Protein AF-A0A520JF96-F1 (afdb_monomer)

Solvent-accessible surface area (backbon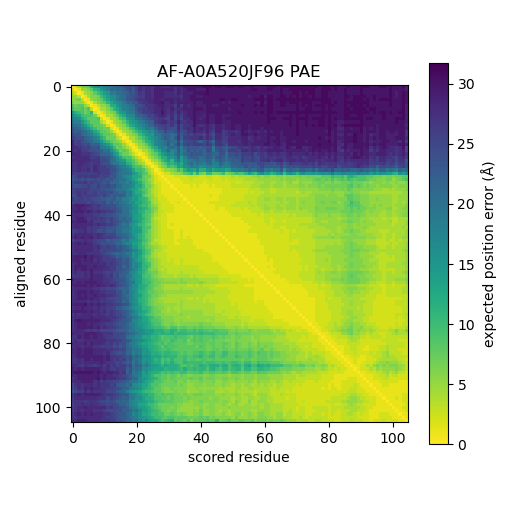e atoms only — not comparable to full-atom values): 6990 Å² total; per-residue (Å²): 138,85,87,81,85,83,88,81,87,82,86,78,85,79,83,80,76,82,78,79,75,77,78,74,80,76,77,78,67,94,60,60,64,54,73,41,80,84,34,68,70,28,50,54,52,50,52,54,50,50,53,54,52,49,54,62,51,62,69,37,90,60,37,69,59,54,52,50,54,50,49,59,59,63,42,37,88,84,62,80,85,59,76,72,46,74,61,89,95,44,76,41,40,78,46,56,33,78,85,36,73,90,44,43,118

Sequence (105 aa):
MQRRLPFLALLALSTTTLAQTPAAPSAADPNAYLEDIHGARALDTVKRWNTRSLAALEAKPGYARYRQRALDLLQADRQIATPDQILGDQVLN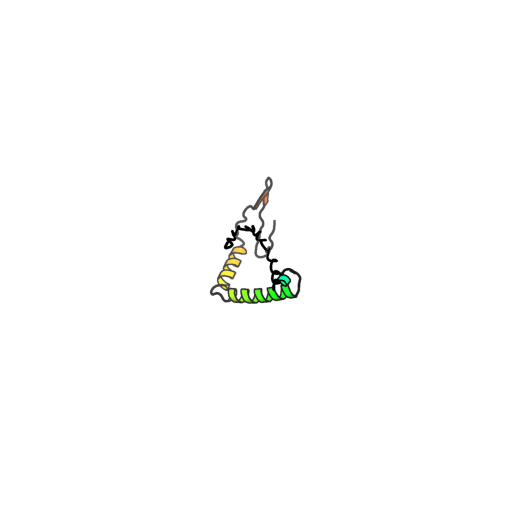LWQDKTNVRGLW

pLDDT: mean 86.21, std 17.57, range [38.19, 98.75]

Secondary structure (DSSP, 8-state):
----PPP-------------PPPPPPPP-TTGGGS-TT-HHHHHHHHHHHHHHHHHHHTSTTHHHHHHHHHHHHT-TT------EEETTEEE--B--SS-TT-B-

Mean predict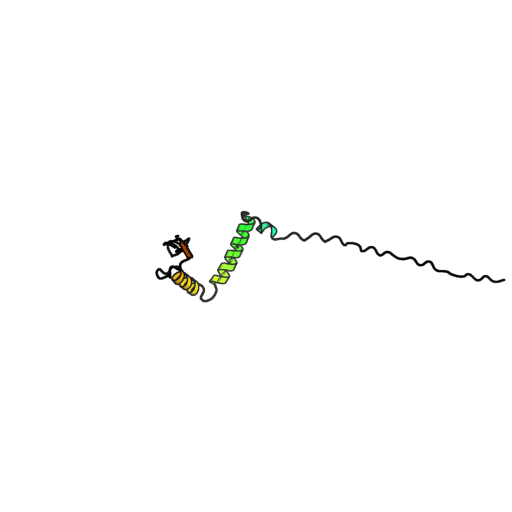ed aligned error: 12.58 Å

Radius of gyration: 36.56 Å; Cα contacts (8 Å, |Δi|>4): 53; chains: 1; bounding box: 122×44×44 Å

Foldseek 3Di:
DDDDDDDDDDDDDDDDDPDDDPDDPPDPDPCPVLVPVVDPVNVVVVVVVCVVVVVVQCPDPCSVVVVVVVLCVQADPPDDQDFPDDDPPDTDGFDDHPVRPVTDD

Structure (mmCIF, N/CA/C/O backbone):
data_AF-A0A520JF96-F1
#
_entry.id   AF-A0A520JF96-F1
#
loop_
_atom_site.group_PDB
_atom_site.id
_atom_site.type_symbol
_atom_site.label_atom_id
_atom_site.label_alt_id
_atom_site.label_comp_id
_atom_site.label_asym_id
_atom_site.label_entity_id
_atom_site.label_seq_id
_atom_site.pdbx_PDB_ins_code
_atom_site.Cartn_x
_atom_site.Cartn_y
_atom_site.Cartn_z
_atom_site.occupancy
_atom_site.B_iso_or_equiv
_atom_site.auth_seq_id
_atom_site.auth_comp_id
_atom_site.auth_asym_id
_atom_site.auth_atom_id
_atom_site.pdbx_PDB_model_num
ATOM 1 N N . MET A 1 1 ? 104.076 6.052 -12.189 1.00 38.19 1 MET A N 1
ATOM 2 C CA . MET A 1 1 ? 103.137 6.614 -11.191 1.00 38.19 1 MET A CA 1
ATOM 3 C C . MET A 1 1 ? 101.720 6.250 -11.615 1.00 38.19 1 MET A C 1
ATOM 5 O O . MET A 1 1 ? 101.277 6.716 -12.656 1.00 38.19 1 MET A O 1
ATOM 9 N N . GLN A 1 2 ? 101.064 5.329 -10.900 1.00 40.53 2 GLN A N 1
ATOM 10 C CA . GLN A 1 2 ? 99.731 4.823 -11.251 1.00 40.53 2 GLN A CA 1
ATOM 11 C C . GLN A 1 2 ? 98.614 5.672 -10.622 1.00 40.53 2 GLN A C 1
ATOM 13 O O . GLN A 1 2 ? 98.679 6.027 -9.447 1.00 40.53 2 GLN A O 1
ATOM 18 N N . ARG A 1 3 ? 97.603 5.989 -11.442 1.00 46.62 3 ARG A N 1
ATOM 19 C CA . ARG A 1 3 ? 96.380 6.742 -11.115 1.00 46.62 3 ARG A CA 1
ATOM 20 C C . ARG A 1 3 ? 95.556 6.041 -10.030 1.00 46.62 3 ARG A C 1
ATOM 22 O O . ARG A 1 3 ? 95.295 4.847 -10.137 1.00 46.62 3 ARG A O 1
ATOM 29 N N . ARG A 1 4 ? 95.036 6.812 -9.071 1.00 50.47 4 ARG A N 1
ATOM 30 C CA . ARG A 1 4 ? 93.859 6.445 -8.269 1.00 50.47 4 ARG A CA 1
ATOM 31 C C . ARG A 1 4 ? 92.765 7.494 -8.485 1.00 50.47 4 ARG A C 1
ATOM 33 O O . ARG A 1 4 ? 93.012 8.675 -8.273 1.00 50.47 4 ARG A O 1
ATOM 40 N N . LEU A 1 5 ? 91.591 7.060 -8.945 1.00 47.94 5 LEU A N 1
ATOM 41 C CA . LEU A 1 5 ? 90.356 7.852 -8.952 1.00 47.94 5 LEU A CA 1
ATOM 42 C C . LEU A 1 5 ? 89.674 7.720 -7.581 1.00 47.94 5 LEU A C 1
ATOM 44 O O . LEU A 1 5 ? 89.530 6.587 -7.118 1.00 47.94 5 LEU A O 1
ATOM 48 N N . PRO A 1 6 ? 89.161 8.806 -6.977 1.00 54.84 6 PRO A N 1
ATOM 49 C CA . PRO A 1 6 ? 88.103 8.712 -5.990 1.00 54.84 6 PRO A CA 1
ATOM 50 C C . PRO A 1 6 ? 86.740 8.958 -6.6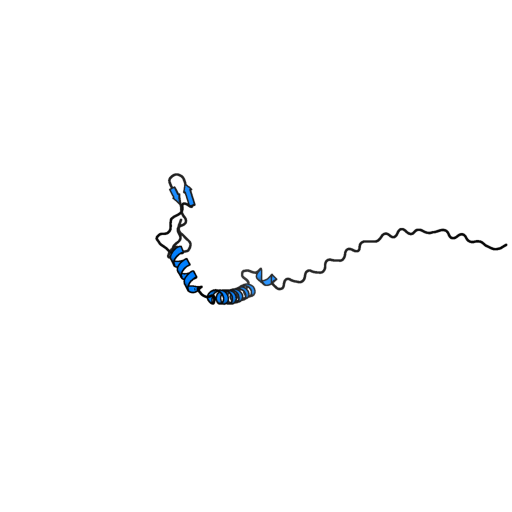52 1.00 54.84 6 PRO A C 1
ATOM 52 O O . PRO A 1 6 ? 86.493 9.982 -7.285 1.00 54.84 6 PRO A O 1
ATOM 55 N N . PHE A 1 7 ? 85.863 7.975 -6.493 1.00 50.94 7 PHE A N 1
ATOM 56 C CA . PHE A 1 7 ? 84.425 8.067 -6.712 1.00 50.94 7 PHE A CA 1
ATOM 57 C C . PHE A 1 7 ? 83.825 8.901 -5.567 1.00 50.94 7 PHE A C 1
ATOM 59 O O . PHE A 1 7 ? 84.114 8.607 -4.406 1.00 50.94 7 PHE A O 1
ATOM 66 N N . LEU A 1 8 ? 82.990 9.904 -5.850 1.00 50.53 8 LEU A N 1
ATOM 67 C CA . LEU A 1 8 ? 82.165 10.540 -4.818 1.00 50.53 8 LEU A CA 1
ATOM 68 C C . LEU A 1 8 ? 80.780 10.903 -5.360 1.00 50.53 8 LEU A C 1
ATOM 70 O O . LEU A 1 8 ? 80.626 11.375 -6.483 1.00 50.53 8 LEU A O 1
ATOM 74 N N . ALA A 1 9 ? 79.796 10.549 -4.538 1.00 49.41 9 ALA A N 1
ATOM 75 C CA . ALA A 1 9 ? 78.399 10.290 -4.836 1.00 49.41 9 ALA A CA 1
ATOM 76 C C . ALA A 1 9 ? 77.576 11.529 -5.222 1.00 49.41 9 ALA A C 1
ATOM 78 O O . ALA A 1 9 ? 77.707 12.588 -4.614 1.00 49.41 9 ALA A O 1
ATOM 79 N N . LEU A 1 10 ? 76.638 11.336 -6.154 1.00 45.62 10 LEU A N 1
ATOM 80 C CA . LEU A 1 10 ? 75.519 12.241 -6.399 1.00 45.62 10 LEU A CA 1
ATOM 81 C C . LEU A 1 10 ? 74.253 11.590 -5.813 1.00 45.62 10 LEU A C 1
ATOM 83 O O . LEU A 1 10 ? 73.769 10.588 -6.338 1.00 45.62 10 LEU A O 1
ATOM 87 N N . LEU A 1 11 ? 73.748 12.116 -4.694 1.00 52.28 11 LEU A N 1
ATOM 88 C CA . LEU A 1 11 ? 72.503 11.663 -4.070 1.00 52.28 11 LEU A CA 1
ATOM 89 C C . LEU A 1 11 ? 71.333 12.438 -4.702 1.00 52.28 11 LEU A C 1
ATOM 91 O O . LEU A 1 11 ? 71.095 13.594 -4.362 1.00 52.28 11 LEU A O 1
ATOM 95 N N . ALA A 1 12 ? 70.629 11.827 -5.656 1.00 50.81 12 ALA A N 1
ATOM 96 C CA . ALA A 1 12 ? 69.434 12.413 -6.262 1.00 50.81 12 ALA A CA 1
ATOM 97 C C . ALA A 1 12 ? 68.192 12.089 -5.411 1.00 50.81 12 ALA A C 1
ATOM 99 O O . ALA A 1 12 ? 67.722 10.951 -5.377 1.00 50.81 12 ALA A O 1
ATOM 100 N N . LEU A 1 13 ? 67.662 13.103 -4.721 1.00 54.47 13 LEU A N 1
ATOM 101 C CA . LEU A 1 13 ? 66.360 13.064 -4.052 1.00 54.47 13 LEU A CA 1
ATOM 102 C C . LEU A 1 13 ? 65.263 12.914 -5.119 1.00 54.47 13 LEU A C 1
ATOM 104 O O . LEU A 1 13 ? 65.007 13.838 -5.887 1.00 54.47 13 LEU A O 1
ATOM 108 N N . SER A 1 14 ? 64.635 11.742 -5.188 1.00 56.03 14 SER A N 1
ATOM 109 C CA . SER A 1 14 ? 63.521 11.489 -6.106 1.00 56.03 14 SER A CA 1
ATOM 110 C C . SER A 1 14 ? 62.215 11.954 -5.464 1.00 56.03 14 SER A C 1
ATOM 112 O O . SER A 1 14 ? 61.741 11.359 -4.500 1.00 56.03 14 SER A O 1
ATOM 114 N N . THR A 1 15 ? 61.637 13.034 -5.983 1.00 58.09 15 THR A N 1
ATOM 115 C CA . THR A 1 15 ? 60.273 13.473 -5.680 1.00 58.09 15 THR A CA 1
ATOM 116 C C . THR A 1 15 ? 59.281 12.574 -6.415 1.00 58.09 15 THR A C 1
ATOM 118 O O . THR A 1 15 ? 59.043 12.730 -7.610 1.00 58.09 15 THR A O 1
ATOM 121 N N . THR A 1 16 ? 58.693 11.606 -5.714 1.00 63.38 16 THR A N 1
ATOM 122 C CA . THR A 1 16 ? 57.630 10.768 -6.281 1.00 63.38 16 THR A CA 1
ATOM 123 C C . THR A 1 16 ? 56.340 11.582 -6.365 1.00 63.38 16 THR A C 1
ATOM 125 O O . THR A 1 16 ? 55.711 11.880 -5.351 1.00 63.38 16 THR A O 1
ATOM 128 N N . THR A 1 17 ? 55.938 11.968 -7.573 1.00 62.25 17 THR A N 1
ATOM 129 C CA . THR A 1 17 ? 54.617 12.542 -7.831 1.00 62.25 17 THR A CA 1
ATOM 130 C C . THR A 1 17 ? 53.557 11.454 -7.643 1.00 62.25 17 THR A C 1
ATOM 132 O O . THR A 1 17 ? 53.544 10.445 -8.346 1.00 62.25 17 THR A O 1
ATOM 135 N N . LEU A 1 18 ? 52.654 11.634 -6.676 1.00 61.91 18 LEU A N 1
ATOM 136 C CA . LEU A 1 18 ? 51.435 10.831 -6.584 1.00 61.91 18 LEU A CA 1
ATOM 137 C C . LEU A 1 18 ? 50.555 11.177 -7.789 1.00 61.91 18 LEU A C 1
ATOM 139 O O . LEU A 1 18 ? 49.921 12.230 -7.827 1.00 61.91 18 LEU A O 1
ATOM 143 N N . ALA A 1 19 ? 50.549 10.305 -8.794 1.00 65.88 19 ALA A N 1
ATOM 144 C CA . ALA A 1 19 ? 49.615 10.391 -9.904 1.00 65.88 19 ALA A CA 1
ATOM 145 C C . ALA A 1 19 ? 48.186 10.217 -9.366 1.00 65.88 19 ALA A C 1
ATOM 147 O O . ALA A 1 19 ? 47.817 9.140 -8.896 1.00 65.88 19 ALA A O 1
ATOM 148 N N . GLN A 1 20 ? 47.377 11.277 -9.424 1.00 67.81 20 GLN A N 1
ATOM 149 C CA . GLN A 1 20 ? 45.937 11.173 -9.206 1.00 67.81 20 GLN A CA 1
ATOM 150 C C . GLN A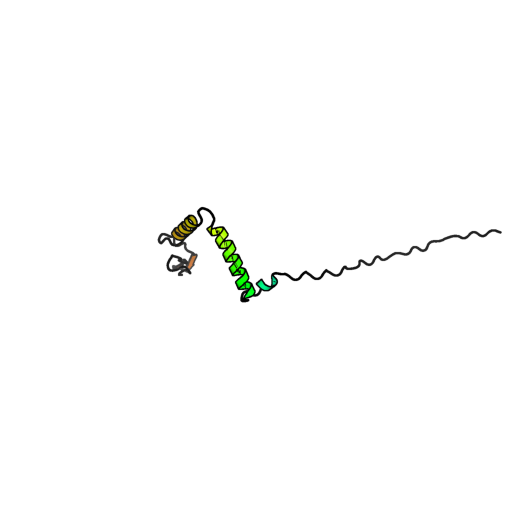 1 20 ? 45.344 10.375 -10.366 1.00 67.81 20 GLN A C 1
ATOM 152 O O . GLN A 1 20 ? 45.313 10.837 -11.506 1.00 67.81 20 GLN A O 1
ATOM 157 N N . THR A 1 21 ? 44.913 9.148 -10.086 1.00 68.75 21 THR A N 1
ATOM 158 C CA . THR A 1 21 ? 44.182 8.339 -11.059 1.00 68.75 21 THR A CA 1
ATOM 159 C C . THR A 1 21 ? 42.861 9.053 -11.365 1.00 68.75 21 THR A C 1
ATOM 161 O O . THR A 1 21 ? 42.129 9.361 -10.420 1.00 68.75 21 THR A O 1
ATOM 164 N N . PRO A 1 22 ? 42.536 9.355 -12.636 1.00 68.62 22 PRO A N 1
ATOM 165 C CA . PRO A 1 22 ? 41.234 9.915 -12.966 1.00 68.62 22 PRO A CA 1
ATOM 166 C C . PRO A 1 22 ? 40.158 8.929 -12.507 1.00 68.62 22 PRO A C 1
ATOM 168 O O . PRO A 1 22 ? 40.256 7.729 -12.773 1.00 68.62 22 PRO A O 1
ATOM 171 N N . ALA A 1 23 ? 39.155 9.427 -11.782 1.00 69.06 23 ALA A N 1
ATOM 172 C CA . ALA A 1 23 ? 38.006 8.620 -11.402 1.00 69.06 23 ALA A CA 1
ATOM 173 C C . ALA A 1 23 ? 37.384 8.037 -12.678 1.00 69.06 23 ALA A C 1
ATOM 175 O O . ALA A 1 23 ? 37.109 8.772 -13.630 1.00 69.06 23 ALA A O 1
ATOM 176 N N . ALA A 1 24 ? 37.209 6.715 -12.717 1.00 67.88 24 ALA A N 1
ATOM 177 C CA . ALA A 1 24 ? 36.532 6.062 -13.828 1.00 67.88 24 ALA A CA 1
ATOM 178 C C . ALA A 1 24 ? 35.137 6.694 -14.007 1.00 67.88 24 ALA A C 1
ATOM 180 O O . ALA A 1 24 ? 34.481 6.973 -12.997 1.00 67.88 24 ALA A O 1
ATOM 181 N N . PRO A 1 25 ? 34.671 6.934 -15.248 1.00 68.88 25 PRO A N 1
ATOM 182 C CA . PRO A 1 25 ? 33.317 7.426 -15.465 1.00 68.88 25 PRO A CA 1
ATOM 183 C C . PRO A 1 25 ? 32.341 6.461 -14.789 1.00 68.88 25 PRO A C 1
ATOM 185 O O . PRO A 1 25 ? 32.432 5.248 -14.994 1.00 68.88 25 PRO A O 1
ATOM 188 N N . SER A 1 26 ? 31.439 6.979 -13.947 1.00 73.81 26 SER A N 1
ATOM 189 C CA . SER A 1 26 ? 30.426 6.131 -13.322 1.00 73.81 26 SER A CA 1
ATOM 190 C C . SER A 1 26 ? 29.621 5.464 -14.431 1.00 73.81 26 SER A C 1
ATOM 192 O O . SER A 1 26 ? 29.126 6.153 -15.327 1.00 73.81 26 SER A O 1
ATOM 194 N N . ALA A 1 27 ? 29.504 4.136 -14.393 1.00 81.56 27 ALA A N 1
ATOM 195 C CA . ALA A 1 27 ? 28.633 3.421 -15.314 1.00 81.56 27 ALA A CA 1
ATOM 196 C C . ALA A 1 27 ? 27.234 4.058 -15.281 1.00 81.56 27 ALA A C 1
ATOM 198 O O . ALA A 1 27 ? 26.726 4.371 -14.203 1.00 81.56 27 ALA A O 1
ATOM 199 N N . ALA A 1 28 ? 26.641 4.289 -16.454 1.00 87.12 28 ALA A N 1
ATOM 200 C CA . ALA A 1 28 ? 25.300 4.855 -16.538 1.00 87.12 28 ALA A CA 1
ATOM 201 C C . ALA A 1 28 ? 24.313 3.952 -15.782 1.00 87.12 28 ALA A C 1
ATOM 203 O O . ALA A 1 28 ? 24.329 2.736 -15.985 1.00 87.12 28 ALA A O 1
ATOM 204 N N . ASP A 1 29 ? 23.469 4.535 -14.925 1.00 93.19 29 ASP A N 1
ATOM 205 C CA . ASP A 1 29 ? 22.454 3.770 -14.203 1.00 93.19 29 ASP A CA 1
ATOM 206 C C . ASP A 1 29 ? 21.450 3.177 -15.210 1.00 93.19 29 ASP A C 1
ATOM 208 O O . ASP A 1 29 ? 20.716 3.927 -15.865 1.00 93.19 29 ASP A O 1
ATOM 212 N N . PRO A 1 30 ? 21.371 1.838 -15.345 1.00 93.62 30 PRO A N 1
ATOM 213 C CA . PRO A 1 30 ? 20.426 1.199 -16.258 1.00 93.62 30 PRO A CA 1
ATOM 214 C C . PRO A 1 30 ? 18.954 1.499 -15.920 1.00 93.62 30 PRO A C 1
ATOM 216 O O . PRO A 1 30 ? 18.075 1.267 -16.757 1.00 93.62 30 PRO A O 1
ATOM 219 N N . ASN A 1 31 ? 18.673 2.008 -14.716 1.00 95.75 31 ASN A N 1
ATOM 220 C CA . ASN A 1 31 ? 17.339 2.299 -14.209 1.00 95.75 31 ASN A CA 1
ATOM 221 C C . ASN A 1 31 ? 17.003 3.792 -14.120 1.00 95.75 31 ASN A C 1
ATOM 223 O O . ASN A 1 31 ? 15.890 4.099 -13.699 1.00 95.75 31 ASN A O 1
ATOM 227 N N . ALA A 1 32 ? 17.865 4.701 -14.594 1.00 97.00 32 ALA A N 1
ATOM 228 C CA . ALA A 1 32 ? 17.614 6.150 -14.548 1.00 97.00 32 ALA A CA 1
ATOM 229 C C . ALA A 1 32 ? 16.255 6.558 -15.161 1.00 97.00 32 ALA A C 1
ATOM 231 O O . ALA A 1 32 ? 15.626 7.523 -14.744 1.00 97.00 32 ALA A O 1
ATOM 232 N N . TYR A 1 33 ? 15.733 5.778 -16.118 1.00 96.50 33 TYR A N 1
ATOM 233 C CA . TYR A 1 33 ? 14.413 6.013 -16.716 1.00 96.50 33 TYR A CA 1
ATOM 234 C C . TYR A 1 33 ? 13.233 5.898 -15.731 1.00 96.50 33 TYR A C 1
ATOM 236 O O . TYR A 1 33 ? 12.130 6.302 -16.086 1.00 96.50 33 TYR A O 1
ATOM 244 N N . LEU A 1 34 ? 13.422 5.307 -14.546 1.00 98.06 34 LEU A N 1
ATOM 245 C CA . LEU A 1 34 ? 12.391 5.203 -13.508 1.00 98.06 34 LEU A CA 1
ATOM 246 C C . LEU A 1 34 ? 12.180 6.515 -12.743 1.00 98.06 34 LEU A C 1
ATOM 248 O O . LEU A 1 34 ? 11.176 6.640 -12.048 1.00 98.06 34 LEU A O 1
ATOM 252 N N . GLU A 1 35 ? 13.101 7.473 -12.865 1.00 96.94 35 GLU A N 1
ATOM 253 C CA . GLU A 1 35 ? 13.001 8.785 -12.217 1.00 96.94 35 GLU A CA 1
ATOM 254 C C . GLU A 1 35 ? 11.888 9.649 -12.830 1.00 96.94 35 GLU A C 1
ATOM 256 O O . GLU A 1 35 ? 11.291 10.478 -12.142 1.00 96.94 35 GLU A O 1
ATOM 261 N N . ASP A 1 36 ? 11.547 9.421 -14.103 1.00 98.06 36 ASP A N 1
ATOM 262 C CA . ASP A 1 36 ? 10.376 10.026 -14.735 1.00 98.06 36 ASP A CA 1
ATOM 263 C C . ASP A 1 36 ? 9.096 9.309 -14.282 1.00 98.06 36 ASP A C 1
ATOM 265 O O . ASP A 1 36 ? 8.609 8.370 -14.919 1.00 98.06 36 ASP A O 1
ATOM 269 N N . ILE A 1 37 ? 8.531 9.773 -13.166 1.00 97.44 37 ILE A N 1
ATOM 270 C CA . ILE A 1 37 ? 7.330 9.192 -12.547 1.00 97.44 37 ILE A CA 1
ATOM 271 C C . ILE A 1 37 ? 6.075 9.261 -13.435 1.00 97.44 37 ILE A C 1
ATOM 273 O O . ILE A 1 37 ? 5.100 8.553 -13.174 1.00 97.44 37 ILE A O 1
ATOM 277 N N . HIS A 1 38 ? 6.079 10.098 -14.477 1.00 97.94 38 HIS A N 1
ATOM 278 C CA . HIS A 1 38 ? 4.990 10.213 -15.450 1.00 97.94 38 HIS A CA 1
ATOM 279 C C . HIS A 1 38 ? 5.316 9.521 -16.783 1.00 97.94 38 HIS A C 1
ATOM 281 O O . HIS A 1 38 ? 4.440 9.384 -17.641 1.00 97.94 38 HIS A O 1
ATOM 287 N N . GLY A 1 39 ? 6.547 9.040 -16.947 1.00 98.38 39 GLY A N 1
ATOM 288 C CA . GLY A 1 39 ? 7.036 8.412 -18.161 1.00 98.38 39 GLY A CA 1
ATOM 289 C C . GLY A 1 39 ? 6.369 7.071 -18.436 1.00 98.38 39 GLY A C 1
ATOM 290 O O . GLY A 1 39 ? 6.323 6.180 -17.584 1.00 98.38 39 GLY A O 1
ATOM 291 N N . ALA A 1 40 ? 5.911 6.872 -19.675 1.00 98.56 40 ALA A N 1
ATOM 292 C CA . ALA A 1 40 ? 5.236 5.639 -20.090 1.00 98.56 40 ALA A CA 1
ATOM 293 C C . ALA A 1 40 ? 6.086 4.382 -19.815 1.00 98.56 40 ALA A C 1
ATOM 295 O O . ALA A 1 40 ? 5.584 3.389 -19.288 1.00 98.56 40 ALA A O 1
ATOM 296 N N . ARG A 1 41 ? 7.398 4.447 -20.090 1.00 98.00 41 ARG A N 1
ATOM 297 C CA . ARG A 1 41 ? 8.334 3.340 -19.833 1.00 98.00 41 ARG A CA 1
ATOM 298 C C . ARG A 1 41 ? 8.433 3.006 -18.342 1.00 98.00 41 ARG A C 1
ATOM 300 O O . ARG A 1 41 ? 8.444 1.826 -17.995 1.00 98.00 41 ARG A O 1
ATOM 307 N N . ALA A 1 42 ? 8.511 4.018 -17.476 1.00 98.56 42 ALA A N 1
ATOM 308 C CA . ALA A 1 42 ? 8.586 3.825 -16.032 1.00 98.56 42 ALA A CA 1
ATOM 309 C C . ALA A 1 42 ? 7.296 3.191 -15.502 1.00 98.56 42 ALA A C 1
ATOM 311 O O . ALA A 1 42 ? 7.337 2.143 -14.851 1.00 98.56 42 ALA A O 1
ATOM 312 N N . LEU A 1 43 ? 6.147 3.763 -15.873 1.00 98.69 43 LEU A N 1
ATOM 313 C CA . LEU A 1 43 ? 4.831 3.278 -15.463 1.00 98.69 43 LEU A CA 1
ATOM 314 C C . LEU A 1 43 ? 4.583 1.834 -15.913 1.00 98.69 43 LEU A C 1
ATOM 316 O O . LEU A 1 43 ? 4.112 1.019 -15.121 1.00 98.69 43 LEU A O 1
ATOM 320 N N . ASP A 1 44 ? 4.932 1.477 -17.148 1.00 98.69 44 ASP A N 1
ATOM 321 C CA . ASP A 1 44 ? 4.752 0.110 -17.641 1.00 98.69 44 ASP A CA 1
ATOM 322 C C . ASP A 1 44 ? 5.689 -0.891 -16.962 1.00 98.69 44 ASP A C 1
ATOM 324 O O . ASP A 1 44 ? 5.285 -2.024 -16.679 1.00 98.69 44 ASP A O 1
ATOM 328 N N . THR A 1 45 ? 6.921 -0.488 -16.643 1.00 98.3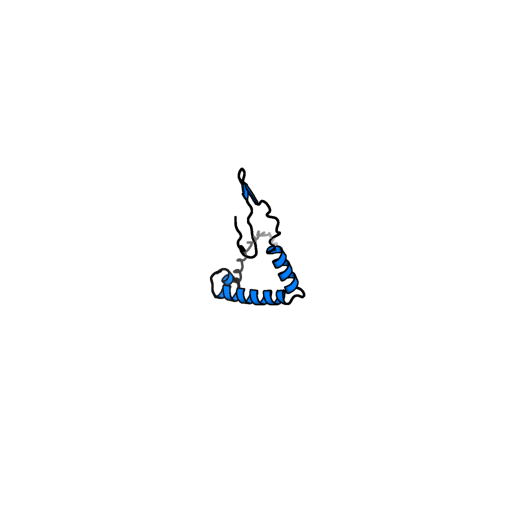8 45 THR A N 1
ATOM 329 C CA . THR A 1 45 ? 7.818 -1.311 -15.825 1.00 98.38 45 THR A CA 1
ATOM 330 C C . THR A 1 45 ? 7.225 -1.570 -14.442 1.00 98.38 45 THR A C 1
ATOM 332 O O . THR A 1 45 ? 7.119 -2.732 -14.039 1.00 98.38 45 THR A O 1
ATOM 335 N N . VAL A 1 46 ? 6.779 -0.526 -13.740 1.00 98.25 46 VAL A N 1
ATOM 336 C CA . VAL A 1 46 ? 6.220 -0.659 -12.387 1.00 98.25 46 VAL A CA 1
ATOM 337 C C . VAL A 1 46 ? 4.933 -1.488 -12.396 1.00 98.25 46 VAL A C 1
ATOM 339 O O . VAL A 1 46 ? 4.771 -2.356 -11.542 1.00 98.25 46 VAL A O 1
ATOM 342 N N . LYS A 1 47 ? 4.051 -1.334 -13.394 1.00 98.62 47 LYS A N 1
ATOM 343 C CA . LYS A 1 47 ? 2.855 -2.188 -13.546 1.00 98.62 47 LYS A CA 1
ATOM 344 C C . LYS A 1 47 ? 3.211 -3.672 -13.657 1.00 98.62 47 LYS A C 1
ATOM 346 O O . LYS A 1 47 ? 2.579 -4.504 -13.000 1.00 98.62 47 LYS A O 1
ATOM 351 N N . ARG A 1 48 ? 4.230 -4.025 -14.453 1.00 98.62 48 ARG A N 1
ATOM 352 C CA . ARG A 1 48 ? 4.695 -5.420 -14.575 1.00 98.62 48 ARG A CA 1
ATOM 353 C C . ARG A 1 48 ? 5.250 -5.942 -13.254 1.00 98.62 48 ARG A C 1
ATOM 355 O O . ARG A 1 48 ? 4.969 -7.078 -12.875 1.00 98.62 48 ARG A O 1
ATOM 362 N N . TRP A 1 49 ? 6.013 -5.122 -12.537 1.00 98.50 49 TRP A N 1
ATOM 363 C CA . TRP A 1 49 ? 6.540 -5.495 -11.227 1.00 98.50 49 TRP A CA 1
ATOM 364 C C . TRP A 1 49 ? 5.438 -5.690 -10.193 1.00 98.50 49 TRP A C 1
ATOM 366 O O . TRP A 1 49 ? 5.454 -6.716 -9.518 1.00 98.50 49 TRP A O 1
ATOM 376 N N . ASN A 1 50 ? 4.467 -4.778 -10.135 1.00 98.75 50 ASN A N 1
ATOM 377 C CA . ASN A 1 50 ? 3.300 -4.876 -9.261 1.00 98.75 50 ASN A CA 1
ATOM 378 C C . ASN A 1 50 ? 2.488 -6.134 -9.555 1.00 98.75 50 ASN A C 1
ATOM 38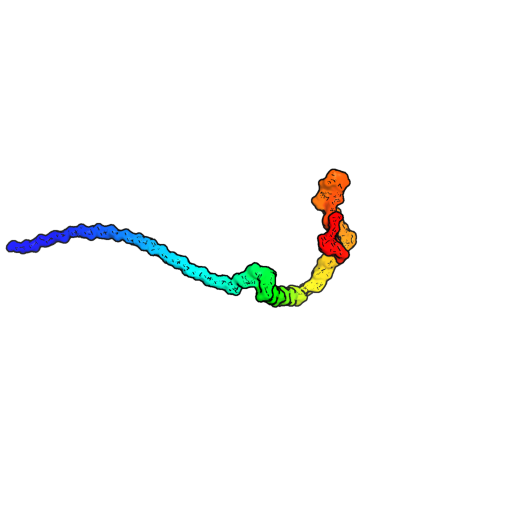0 O O . ASN A 1 50 ? 2.104 -6.843 -8.636 1.00 98.75 50 ASN A O 1
ATOM 384 N N . THR A 1 51 ? 2.275 -6.455 -10.832 1.00 98.69 51 THR A N 1
ATOM 385 C CA . THR A 1 51 ? 1.571 -7.684 -11.226 1.00 98.69 51 THR A CA 1
ATOM 386 C C . THR A 1 51 ? 2.309 -8.923 -10.713 1.00 98.69 51 THR A C 1
ATOM 388 O O . THR A 1 51 ? 1.704 -9.804 -10.106 1.00 98.69 51 THR A O 1
ATOM 391 N N . ARG A 1 52 ? 3.636 -8.974 -10.897 1.00 98.62 52 ARG A N 1
ATOM 392 C CA . ARG A 1 52 ? 4.471 -10.088 -10.424 1.00 98.62 52 ARG A CA 1
ATOM 393 C C . ARG A 1 52 ? 4.457 -10.216 -8.899 1.00 98.62 52 ARG A C 1
ATOM 395 O O . ARG A 1 52 ? 4.335 -11.327 -8.387 1.00 98.62 52 ARG A O 1
ATOM 402 N N . SER A 1 53 ? 4.633 -9.112 -8.176 1.00 98.56 53 SER A N 1
ATOM 403 C CA . SER A 1 53 ? 4.685 -9.131 -6.712 1.00 98.56 53 SER A CA 1
ATOM 404 C C . SER A 1 53 ? 3.321 -9.446 -6.106 1.00 98.56 53 SER A C 1
ATOM 406 O O . SER A 1 53 ? 3.251 -10.266 -5.194 1.00 98.56 53 SER A O 1
ATOM 408 N N . LEU A 1 54 ? 2.242 -8.873 -6.646 1.00 98.25 54 LEU A N 1
ATOM 409 C CA . LEU A 1 54 ? 0.883 -9.146 -6.194 1.00 98.25 54 LEU A CA 1
ATOM 410 C C . LEU A 1 54 ? 0.532 -10.623 -6.380 1.00 98.25 54 LEU A C 1
ATOM 412 O O . LEU A 1 54 ? 0.125 -11.259 -5.415 1.00 98.25 54 LEU A O 1
ATOM 416 N N . ALA A 1 55 ? 0.803 -11.201 -7.554 1.00 98.44 55 ALA A N 1
ATOM 417 C CA . ALA A 1 55 ? 0.568 -12.625 -7.796 1.00 98.44 55 ALA A CA 1
ATOM 418 C C . ALA A 1 55 ? 1.319 -13.520 -6.790 1.00 98.44 55 ALA A C 1
ATOM 420 O O . ALA A 1 55 ? 0.764 -14.488 -6.271 1.00 98.44 55 ALA A O 1
ATOM 421 N N . ALA A 1 56 ? 2.570 -13.175 -6.463 1.00 98.38 56 ALA A N 1
ATOM 422 C CA . ALA A 1 56 ? 3.359 -13.915 -5.480 1.00 98.38 56 ALA A CA 1
ATOM 423 C C . ALA A 1 56 ? 2.802 -13.807 -4.046 1.00 98.38 56 ALA A C 1
ATOM 425 O O . ALA A 1 56 ? 2.934 -14.755 -3.267 1.00 98.38 56 ALA A O 1
ATOM 426 N N . LEU A 1 57 ? 2.203 -12.668 -3.686 1.00 97.62 57 LEU A N 1
ATOM 427 C CA . LEU A 1 57 ? 1.572 -12.447 -2.383 1.00 97.62 57 LEU A CA 1
ATOM 428 C C . LEU A 1 57 ? 0.209 -13.142 -2.287 1.00 97.62 57 LEU A C 1
ATOM 430 O O . LEU A 1 57 ? -0.057 -13.813 -1.292 1.00 97.62 57 LEU A O 1
ATOM 434 N N . GLU A 1 58 ? -0.626 -13.025 -3.317 1.00 97.94 58 GLU A N 1
ATOM 435 C CA . GLU A 1 58 ? -1.967 -13.620 -3.361 1.00 97.94 58 GLU A CA 1
ATOM 436 C C . GLU A 1 58 ? -1.929 -15.152 -3.373 1.00 97.94 58 GLU A C 1
ATOM 438 O O . GLU A 1 58 ? -2.808 -15.797 -2.804 1.00 97.94 58 GLU A O 1
ATOM 443 N N . ALA A 1 59 ? -0.871 -15.745 -3.937 1.00 98.12 59 ALA A N 1
ATOM 444 C CA . ALA A 1 59 ? -0.644 -17.188 -3.914 1.00 98.12 59 ALA A CA 1
ATOM 445 C C . ALA A 1 59 ? -0.266 -17.741 -2.524 1.00 98.12 59 ALA A C 1
ATOM 447 O O . ALA A 1 59 ? -0.203 -18.960 -2.343 1.00 98.12 59 ALA A O 1
ATOM 448 N N . LYS A 1 60 ? 0.021 -16.888 -1.528 1.00 98.31 60 LYS A N 1
ATOM 449 C CA . LYS A 1 60 ? 0.381 -17.355 -0.184 1.00 98.31 60 LYS A CA 1
ATOM 450 C C . LYS A 1 60 ? -0.828 -18.005 0.504 1.00 98.31 60 LYS A C 1
ATOM 452 O O . LYS A 1 60 ? -1.909 -17.408 0.538 1.00 98.31 60 LYS A O 1
ATOM 457 N N . PRO A 1 61 ? -0.655 -19.181 1.139 1.00 98.38 61 PRO A N 1
ATOM 458 C CA . PRO A 1 61 ? -1.715 -19.792 1.929 1.00 98.38 61 PRO A CA 1
ATOM 459 C C . PRO A 1 61 ? -2.265 -18.816 2.973 1.00 98.38 61 PRO A C 1
ATOM 461 O O . PRO A 1 61 ? -1.517 -18.203 3.732 1.00 98.38 61 PRO A O 1
ATOM 464 N N . GLY A 1 62 ? -3.587 -18.663 3.000 1.00 97.06 62 GLY A N 1
ATOM 465 C CA . GLY A 1 62 ? -4.270 -17.787 3.949 1.00 97.06 62 GLY A CA 1
ATOM 466 C C . GLY A 1 62 ? -4.373 -16.315 3.542 1.00 97.06 62 GLY A C 1
ATOM 467 O O . GLY A 1 62 ? -5.085 -15.592 4.237 1.00 97.06 62 GLY A O 1
ATOM 468 N N . TYR A 1 63 ? -3.770 -15.868 2.429 1.00 98.12 63 TYR A N 1
ATOM 469 C CA . TYR A 1 63 ? -3.845 -14.468 1.976 1.00 98.12 63 TYR A CA 1
ATOM 470 C C . TYR A 1 63 ? -5.284 -13.933 1.980 1.00 98.12 63 TYR A C 1
ATOM 472 O O . TYR A 1 63 ? -5.576 -12.942 2.647 1.00 98.12 63 TYR A O 1
ATOM 480 N N . ALA A 1 64 ? -6.206 -14.638 1.315 1.00 97.56 64 ALA A N 1
ATOM 481 C CA . ALA A 1 64 ? -7.603 -14.218 1.212 1.00 97.56 64 ALA A CA 1
ATOM 482 C C . ALA A 1 64 ? -8.284 -14.088 2.587 1.00 97.56 64 ALA A C 1
ATOM 484 O O . ALA A 1 64 ? -8.983 -13.110 2.846 1.00 97.56 64 ALA A O 1
ATOM 485 N N . ARG A 1 65 ? -8.023 -15.032 3.503 1.00 98.25 65 ARG A N 1
ATOM 486 C CA . ARG A 1 65 ? -8.566 -15.009 4.869 1.00 98.25 65 ARG A CA 1
ATOM 487 C C . ARG A 1 65 ? -8.033 -13.818 5.661 1.00 98.25 65 ARG A C 1
ATOM 489 O O . ARG A 1 65 ? -8.808 -13.139 6.329 1.00 98.25 65 ARG A O 1
ATOM 496 N N . TYR A 1 66 ? -6.725 -13.573 5.618 1.00 98.00 66 TYR A N 1
ATOM 497 C CA . TYR A 1 66 ? -6.120 -12.458 6.348 1.00 98.00 66 TYR A CA 1
ATOM 498 C C . TYR A 1 66 ? -6.548 -11.110 5.776 1.00 98.00 66 TYR A C 1
ATOM 500 O O . TYR A 1 66 ? -6.874 -10.210 6.546 1.00 98.00 66 TYR A O 1
ATOM 508 N N . ARG A 1 67 ? -6.630 -10.997 4.445 1.00 97.56 67 ARG A N 1
ATOM 509 C CA . ARG A 1 67 ? -7.154 -9.812 3.764 1.00 97.56 67 ARG A CA 1
ATOM 510 C C . ARG A 1 67 ? -8.588 -9.518 4.194 1.00 97.56 67 ARG A C 1
ATOM 512 O O . ARG A 1 67 ? -8.877 -8.385 4.560 1.00 97.56 67 ARG A O 1
ATOM 519 N N . GLN A 1 68 ? -9.465 -10.524 4.197 1.00 97.75 68 GLN A N 1
ATOM 520 C CA . GLN A 1 68 ? -10.854 -10.329 4.613 1.00 97.75 68 GLN A CA 1
ATOM 521 C C . GLN A 1 68 ? -10.951 -9.927 6.085 1.00 97.75 68 GLN A C 1
ATOM 523 O O . GLN A 1 68 ? -11.596 -8.938 6.402 1.00 97.75 68 GLN A O 1
ATOM 528 N N . ARG A 1 69 ? -10.231 -10.617 6.977 1.00 97.75 69 ARG A N 1
ATOM 529 C CA . ARG A 1 69 ? -10.217 -10.272 8.404 1.00 97.75 69 ARG A CA 1
ATOM 530 C C . ARG A 1 69 ? -9.724 -8.845 8.656 1.00 97.75 69 ARG A C 1
ATOM 532 O O . ARG A 1 69 ? -10.243 -8.177 9.543 1.00 97.75 69 ARG A O 1
ATOM 539 N N . ALA A 1 70 ? -8.713 -8.389 7.917 1.00 96.06 70 ALA A N 1
ATOM 540 C CA . ALA A 1 70 ? -8.231 -7.016 8.020 1.00 96.06 70 ALA A CA 1
ATOM 541 C C . ALA A 1 70 ? -9.309 -6.016 7.579 1.00 96.06 70 ALA A C 1
ATOM 543 O O . ALA A 1 70 ? -9.541 -5.039 8.283 1.00 96.06 70 ALA A O 1
ATOM 544 N N . LEU A 1 71 ? -10.005 -6.288 6.468 1.00 94.94 71 LEU A N 1
ATOM 545 C CA . LEU A 1 71 ? -11.126 -5.462 6.013 1.00 94.94 71 LEU A CA 1
ATOM 546 C C . LEU A 1 71 ? -12.256 -5.421 7.045 1.00 94.94 71 LEU A C 1
ATOM 548 O O . LEU A 1 71 ? -12.710 -4.334 7.376 1.00 94.94 71 LEU A O 1
ATOM 552 N N . ASP A 1 72 ? -12.649 -6.564 7.609 1.00 94.56 72 ASP A N 1
ATOM 553 C CA . ASP A 1 72 ? -13.721 -6.640 8.610 1.00 94.56 72 ASP A CA 1
ATOM 554 C C . ASP A 1 72 ? -13.404 -5.821 9.871 1.00 94.56 72 ASP A C 1
ATOM 556 O O . ASP A 1 72 ? -14.310 -5.292 10.506 1.00 94.56 72 ASP A O 1
ATOM 560 N N . LEU A 1 73 ? -12.123 -5.710 10.243 1.00 93.06 73 LEU A N 1
ATOM 561 C CA . LEU A 1 73 ? -11.683 -4.894 11.377 1.00 93.06 73 LEU A CA 1
ATOM 562 C C . LEU A 1 73 ? -11.618 -3.405 11.024 1.00 93.06 73 LEU A C 1
ATOM 564 O O . LEU A 1 73 ? -12.146 -2.587 11.770 1.00 93.06 73 LEU A O 1
ATOM 568 N N . LEU A 1 74 ? -10.995 -3.063 9.893 1.00 92.25 74 LEU A N 1
ATOM 569 C CA . LEU A 1 74 ? -10.796 -1.677 9.447 1.00 92.25 74 LEU A CA 1
ATOM 570 C C . LEU A 1 74 ? -12.091 -0.995 8.990 1.00 92.25 74 LEU A C 1
ATOM 572 O O . LEU A 1 74 ? -12.152 0.225 8.897 1.00 92.25 74 LEU A O 1
ATOM 576 N N . GLN A 1 75 ? -13.115 -1.780 8.663 1.00 93.12 75 GLN A N 1
ATOM 577 C CA . GLN A 1 75 ? -14.420 -1.297 8.218 1.00 93.12 75 GLN A CA 1
ATOM 578 C C . GLN A 1 75 ? -15.515 -1.517 9.267 1.00 93.12 75 GLN A C 1
ATOM 580 O O . GLN A 1 75 ? -16.690 -1.315 8.962 1.00 93.12 75 GLN A O 1
ATOM 585 N N . ALA A 1 76 ? -15.150 -1.945 10.480 1.00 91.81 76 ALA A N 1
ATOM 586 C CA . ALA A 1 76 ? -16.106 -2.145 11.558 1.00 91.81 76 ALA A CA 1
ATOM 587 C C . ALA A 1 76 ? -16.703 -0.805 12.015 1.00 91.81 76 ALA A C 1
ATOM 589 O O . ALA A 1 76 ? -15.978 0.168 12.219 1.00 91.81 76 ALA A O 1
ATOM 590 N N . ASP A 1 77 ? -18.013 -0.795 12.242 1.00 88.12 77 ASP A N 1
ATOM 591 C CA . ASP A 1 77 ? -18.786 0.321 12.805 1.00 88.12 77 ASP A CA 1
ATOM 592 C C . ASP A 1 77 ? -18.521 0.542 14.303 1.00 88.12 77 ASP A C 1
ATOM 594 O O . ASP A 1 77 ? -18.665 1.641 14.824 1.00 88.12 77 ASP A O 1
ATOM 598 N N . ARG A 1 78 ? -18.077 -0.506 14.994 1.00 91.81 78 ARG A N 1
ATOM 599 C CA . ARG A 1 78 ? -17.711 -0.508 16.417 1.00 91.81 78 ARG A CA 1
ATOM 600 C C . ARG A 1 78 ? -16.267 -0.072 16.710 1.00 91.81 78 ARG A C 1
ATOM 602 O O . ARG A 1 78 ? -15.725 -0.441 17.753 1.00 91.81 78 ARG A O 1
ATOM 609 N N . GLN A 1 79 ? -15.605 0.619 15.783 1.00 91.31 79 GLN A N 1
ATOM 610 C CA . GLN A 1 79 ? -14.271 1.175 16.030 1.00 91.31 79 GLN A CA 1
ATOM 611 C C . GLN A 1 79 ? -14.320 2.264 17.108 1.00 91.31 79 GLN A C 1
ATOM 613 O O . GLN A 1 79 ? -15.302 2.991 17.240 1.00 91.31 79 GLN A O 1
ATOM 618 N N . ILE A 1 80 ? -13.248 2.368 17.895 1.00 92.94 80 ILE A N 1
ATOM 619 C CA . ILE A 1 80 ? -13.108 3.428 18.896 1.00 92.94 80 ILE A CA 1
ATOM 620 C C . ILE A 1 80 ? -12.650 4.691 18.167 1.00 92.94 80 ILE A C 1
ATOM 622 O O . ILE A 1 80 ? -11.540 4.717 17.638 1.00 92.94 80 ILE A O 1
ATOM 626 N N . ALA A 1 81 ? -13.486 5.730 18.169 1.00 93.00 81 ALA A N 1
ATOM 627 C CA . ALA A 1 81 ? -13.106 7.063 17.708 1.00 93.00 81 AL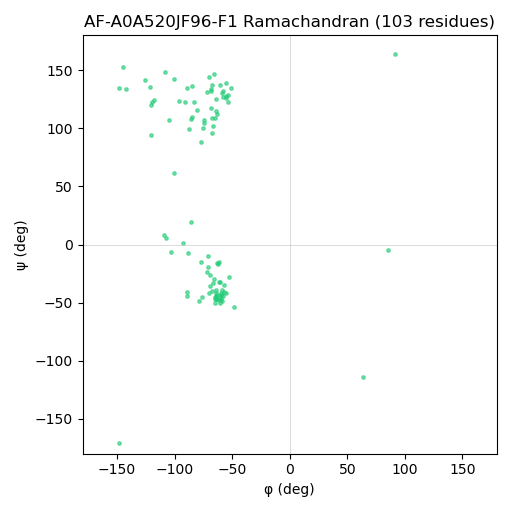A A CA 1
ATOM 628 C C . ALA A 1 81 ? -12.067 7.640 18.680 1.00 93.00 81 ALA A C 1
ATOM 630 O O . ALA A 1 81 ? -12.408 8.119 19.763 1.00 93.00 81 ALA A O 1
ATOM 631 N N . THR A 1 82 ? -10.791 7.495 18.335 1.00 93.75 82 THR A N 1
ATOM 632 C CA . THR A 1 82 ? -9.684 7.898 19.201 1.00 93.75 82 THR A CA 1
ATOM 633 C C . THR A 1 82 ? -9.446 9.392 19.001 1.00 93.75 82 THR A C 1
ATOM 635 O O . THR A 1 82 ? -9.197 9.796 17.875 1.00 93.75 82 THR A O 1
ATOM 638 N N . PRO A 1 83 ? -9.513 10.229 20.049 1.00 95.50 83 PRO A N 1
ATOM 639 C CA . PRO A 1 83 ? -9.259 11.659 19.909 1.00 95.50 83 PRO A CA 1
ATOM 640 C C . PRO A 1 83 ? -7.906 11.953 19.246 1.00 95.50 83 PRO A C 1
ATOM 642 O O . PRO A 1 83 ? -6.868 11.559 19.776 1.00 95.50 83 PRO A O 1
ATOM 645 N N . ASP A 1 84 ? -7.922 12.684 18.133 1.00 95.81 84 ASP A N 1
ATOM 646 C CA . ASP A 1 84 ? -6.718 13.178 17.458 1.00 95.81 84 ASP A CA 1
ATOM 647 C C . ASP A 1 84 ? -6.307 14.553 17.991 1.00 95.81 84 ASP A C 1
ATOM 649 O O . ASP A 1 84 ? -5.120 14.833 18.168 1.00 95.81 84 ASP A O 1
ATOM 653 N N . GLN A 1 85 ? -7.282 15.438 18.237 1.00 95.94 85 GLN A N 1
ATOM 654 C CA . GLN A 1 85 ? -7.039 16.807 18.707 1.00 95.94 85 GLN A CA 1
ATOM 655 C C . GLN A 1 85 ? -8.128 17.283 19.671 1.00 95.94 85 GLN A C 1
ATOM 657 O O . GLN A 1 85 ? -9.282 16.867 19.583 1.00 95.94 85 GLN A O 1
ATOM 662 N N . ILE A 1 86 ? -7.759 18.204 20.566 1.00 95.56 86 ILE A N 1
ATOM 663 C CA . ILE A 1 86 ? -8.684 18.927 21.446 1.00 95.56 86 ILE A CA 1
ATOM 664 C C . ILE A 1 86 ? -8.529 20.420 21.160 1.00 95.56 86 ILE A C 1
ATOM 666 O O . ILE A 1 86 ? -7.440 20.972 21.321 1.00 95.56 86 ILE A O 1
ATOM 670 N N . LEU A 1 87 ? -9.610 21.068 20.736 1.00 95.56 87 LEU A N 1
ATOM 671 C CA . LEU A 1 87 ? -9.661 22.496 20.427 1.00 95.56 87 LEU A CA 1
ATOM 672 C C . LEU A 1 87 ? -10.704 23.160 21.326 1.00 95.56 87 LEU A C 1
ATOM 674 O O . LEU A 1 87 ? -11.893 23.165 21.022 1.00 95.56 87 LEU A O 1
ATOM 678 N N . GLY A 1 88 ? -10.256 23.709 22.457 1.00 95.12 88 GLY A N 1
ATOM 679 C CA . GLY A 1 88 ? -11.158 24.278 23.458 1.00 95.12 88 GLY A CA 1
ATOM 680 C C . GLY A 1 88 ? -12.071 23.207 24.055 1.00 95.12 88 GLY A C 1
ATOM 681 O O . GLY A 1 88 ? -11.595 22.306 24.743 1.00 95.12 88 GLY A O 1
ATOM 682 N N . ASP A 1 89 ? -13.369 23.319 23.791 1.00 96.31 89 ASP A N 1
ATOM 683 C CA . ASP A 1 89 ? -14.413 22.377 24.205 1.00 96.31 89 ASP A CA 1
ATOM 684 C C . ASP A 1 89 ? -14.725 21.295 23.153 1.00 96.31 89 ASP A C 1
ATOM 686 O O . ASP A 1 89 ? -15.577 20.437 23.386 1.00 96.31 89 ASP A O 1
ATOM 690 N N . GLN A 1 90 ? -14.028 21.298 22.011 1.00 96.12 90 GLN A N 1
ATOM 691 C CA . GLN A 1 90 ? -14.216 20.329 20.932 1.00 96.12 90 GLN A CA 1
ATOM 692 C C . GLN A 1 90 ? -13.148 19.235 20.947 1.00 96.12 90 GLN A C 1
ATOM 694 O O . GLN A 1 90 ? -11.966 19.498 21.172 1.00 96.12 90 GLN A O 1
ATOM 699 N N . VAL A 1 91 ? -13.562 18.008 20.631 1.00 96.12 91 VAL A N 1
ATOM 700 C CA . VAL A 1 91 ? -12.678 16.855 20.425 1.00 96.12 91 VAL A CA 1
ATOM 701 C C . VAL A 1 91 ? -12.847 16.376 18.989 1.00 96.12 91 VAL A C 1
ATOM 703 O O . VAL A 1 91 ? -13.965 16.090 18.566 1.00 96.12 91 VAL A O 1
ATOM 706 N N . LEU A 1 92 ? -11.744 16.303 18.250 1.00 96.50 92 LEU A N 1
ATOM 707 C CA . LEU A 1 92 ? -11.717 15.916 16.842 1.00 96.50 92 LEU A CA 1
ATOM 708 C C . LEU A 1 92 ? -11.109 14.523 16.674 1.00 96.50 92 LEU A C 1
ATOM 710 O O . LEU A 1 92 ? -10.216 14.139 17.430 1.00 96.50 92 LEU A O 1
ATOM 714 N N . ASN A 1 93 ? -11.572 13.794 15.661 1.00 95.81 93 ASN A N 1
ATOM 715 C CA . ASN A 1 93 ? -11.043 12.498 15.237 1.00 95.81 93 ASN A CA 1
ATOM 716 C C . ASN A 1 93 ? -11.231 12.354 13.721 1.00 95.81 93 ASN A C 1
ATOM 718 O O . ASN A 1 93 ? -12.336 12.563 13.225 1.00 95.81 93 ASN A O 1
ATOM 722 N N . LEU A 1 94 ? -10.204 11.895 13.010 1.00 94.88 94 LEU A N 1
ATOM 723 C CA . LEU A 1 94 ? -10.305 11.453 11.626 1.00 94.88 94 LEU A CA 1
ATOM 724 C C . LEU A 1 94 ? -11.006 10.090 11.576 1.00 94.88 94 LEU A C 1
ATOM 726 O O . LEU A 1 94 ? -10.437 9.047 11.897 1.00 94.88 94 LEU A O 1
ATOM 730 N N . TRP A 1 95 ? -12.267 10.081 11.162 1.00 94.38 95 TRP A N 1
ATOM 731 C CA . TRP A 1 95 ? -13.070 8.866 11.079 1.00 94.38 95 TRP A CA 1
ATOM 732 C C . TRP A 1 95 ? -12.957 8.204 9.707 1.00 94.38 95 TRP A C 1
ATOM 734 O O . TRP A 1 95 ? -13.305 8.824 8.706 1.00 94.38 95 TRP A O 1
ATOM 744 N N . GLN A 1 96 ? -12.538 6.937 9.650 1.00 93.75 96 GLN A N 1
ATOM 745 C CA . GLN A 1 96 ? -12.494 6.133 8.423 1.00 93.75 96 GLN A CA 1
ATOM 746 C C . GLN A 1 96 ? -13.348 4.873 8.562 1.00 93.75 96 GLN A C 1
ATOM 748 O O . GLN A 1 96 ? -13.276 4.159 9.558 1.00 93.75 96 GLN A O 1
ATOM 753 N N . ASP A 1 97 ? -14.121 4.570 7.523 1.00 93.25 97 ASP A N 1
ATOM 754 C CA . ASP A 1 97 ? -14.961 3.375 7.468 1.00 93.25 97 ASP A CA 1
ATOM 755 C C . ASP A 1 97 ? -15.095 2.854 6.024 1.00 93.25 97 ASP A C 1
ATOM 757 O O . ASP A 1 97 ? -14.399 3.295 5.102 1.00 93.25 97 ASP A O 1
ATOM 761 N N . LYS A 1 98 ? -15.991 1.882 5.815 1.00 94.06 98 LYS A N 1
ATOM 762 C CA . LYS A 1 98 ? -16.271 1.297 4.495 1.00 94.06 98 LYS A CA 1
ATOM 763 C C . LYS A 1 98 ? -16.714 2.327 3.446 1.00 94.06 98 LYS A C 1
ATOM 765 O O . LYS A 1 98 ? -16.423 2.151 2.265 1.00 94.06 98 LYS A O 1
ATOM 770 N N . THR A 1 99 ? -17.448 3.349 3.865 1.00 94.75 99 THR A N 1
ATOM 771 C CA . THR A 1 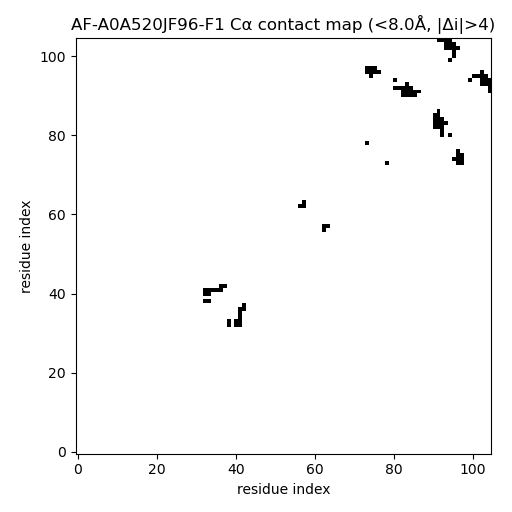99 ? -18.010 4.410 3.023 1.00 94.75 99 THR A CA 1
ATOM 772 C C . THR A 1 99 ? -17.014 5.561 2.880 1.00 94.75 99 THR A C 1
ATOM 774 O O . THR A 1 99 ? -16.763 6.041 1.776 1.00 94.75 99 THR A O 1
ATOM 777 N N . ASN A 1 100 ? -16.382 5.957 3.982 1.00 93.69 100 ASN A N 1
ATOM 778 C CA . ASN A 1 100 ? -15.462 7.081 4.093 1.00 93.69 100 ASN A CA 1
ATOM 779 C C . ASN A 1 100 ? -14.008 6.601 4.088 1.00 93.69 100 ASN A C 1
ATOM 781 O O . ASN A 1 100 ? -13.257 6.812 5.037 1.00 93.69 100 ASN A O 1
ATOM 785 N N . VAL A 1 101 ? -13.584 5.962 2.995 1.00 93.31 101 VAL A N 1
ATOM 786 C CA . VAL A 1 101 ? -12.248 5.336 2.904 1.00 93.31 101 VAL A CA 1
ATOM 787 C C . VAL A 1 101 ? -11.112 6.358 3.063 1.00 93.31 101 VAL A C 1
ATOM 789 O O . VAL A 1 101 ? -10.054 6.040 3.600 1.00 93.31 101 VAL A O 1
ATOM 792 N N . ARG A 1 102 ? -11.322 7.605 2.619 1.00 94.94 102 ARG A N 1
ATOM 793 C CA . ARG A 1 102 ? -10.360 8.715 2.784 1.00 94.94 102 ARG A CA 1
ATOM 794 C C . ARG A 1 102 ? -10.524 9.493 4.093 1.00 94.94 102 ARG A C 1
ATOM 796 O O . ARG A 1 102 ? -9.682 10.330 4.392 1.00 94.94 102 ARG A O 1
ATOM 803 N N . GLY A 1 103 ? -11.573 9.188 4.845 1.00 93.81 103 GLY A N 1
ATOM 804 C CA . GLY A 1 103 ? -11.874 9.760 6.145 1.00 93.81 103 GLY A CA 1
ATOM 805 C C . GLY A 1 103 ? -12.773 10.996 6.140 1.00 93.81 103 GLY A C 1
ATOM 806 O O . GLY A 1 103 ? -12.972 11.636 5.105 1.00 93.81 103 GLY A O 1
ATOM 807 N N . LEU A 1 104 ? -13.311 11.298 7.321 1.00 93.75 104 LEU A N 1
ATOM 808 C CA . LEU A 1 104 ? -14.062 12.501 7.687 1.00 93.75 104 LEU A CA 1
ATOM 809 C C . LEU A 1 104 ? -13.416 13.138 8.920 1.00 93.75 104 LEU A C 1
ATOM 811 O O . LEU A 1 104 ? -12.986 12.412 9.812 1.00 93.75 104 LEU A O 1
ATOM 815 N N . TRP A 1 105 ? -13.369 14.467 8.954 1.00 93.25 105 TRP A N 1
ATOM 816 C CA . TRP A 1 105 ? -12.927 15.250 10.111 1.00 93.25 105 TRP A CA 1
ATOM 817 C C . TRP A 1 105 ? -14.121 15.765 10.908 1.00 93.25 105 TRP A C 1
ATOM 819 O O . TRP A 1 105 ? -15.145 16.086 10.258 1.00 93.25 105 TRP A O 1
#